Protein AF-A0A351IZ71-F1 (afdb_monomer_lite)

Secondary structure (DSSP, 8-state):
---HHHHHHHHHHHHHHHHHHHHTGGGIIIIIIIHHHHHHHHHHHHHHHHHHHHHHHHHHHHHHH-

Foldseek 3Di:
DCPPVVVVVVVVLVCCLVVQLVVQVVVDDVRGNVVSSCVSVVVCVVVVVVVVVVVVVVVVVVVVVD

Sequence (66 aa):
FAGAGTLVPITGFANSVISPAMDNKAEGLIMGVGSKMFIVAGPVIVYGTLFSVVYGIIYYLFTQVF

pLDDT: mean 89.59, std 9.13, range [52.59, 97.56]

Radius of gyration: 17.04 Å; chains: 1; bounding box: 39×18×44 Å

Structure (mmCIF, N/CA/C/O backbone):
data_AF-A0A351IZ71-F1
#
_entry.id   AF-A0A351IZ71-F1
#
loop_
_atom_site.group_PDB
_atom_site.id
_atom_site.type_symbol
_atom_site.label_atom_id
_atom_site.label_alt_id
_atom_site.label_comp_id
_atom_site.label_asym_id
_atom_site.label_entity_id
_atom_site.label_seq_id
_atom_site.pdbx_PDB_ins_code
_atom_site.Cartn_x
_atom_site.Cartn_y
_atom_site.Cartn_z
_atom_site.occupancy
_atom_site.B_iso_or_equiv
_atom_site.auth_seq_id
_atom_site.auth_comp_id
_atom_site.auth_asym_id
_atom_site.auth_atom_id
_atom_site.pdbx_PDB_model_num
ATOM 1 N N . PHE A 1 1 ? 0.171 11.409 14.783 1.00 52.59 1 PHE A N 1
ATOM 2 C CA . PHE A 1 1 ? 1.250 11.368 13.776 1.00 52.59 1 PHE A CA 1
ATOM 3 C C . PHE A 1 1 ? 1.730 9.941 13.625 1.00 52.59 1 PHE A C 1
ATOM 5 O O . PHE A 1 1 ? 2.138 9.343 14.612 1.00 52.59 1 PHE A O 1
ATOM 12 N N . ALA A 1 2 ? 1.643 9.384 12.423 1.00 62.47 2 ALA A N 1
ATOM 13 C CA . ALA A 1 2 ? 2.205 8.080 12.128 1.00 62.47 2 ALA A CA 1
ATOM 14 C C . ALA A 1 2 ? 3.647 8.305 11.645 1.00 62.47 2 ALA A C 1
ATOM 16 O O . ALA A 1 2 ? 3.860 8.769 10.533 1.00 62.47 2 ALA A O 1
ATOM 17 N N . GLY A 1 3 ? 4.628 8.139 12.536 1.00 74.00 3 GLY A N 1
ATOM 18 C CA . GLY A 1 3 ? 6.034 8.464 12.261 1.00 74.00 3 GLY A CA 1
ATOM 19 C C . GLY A 1 3 ? 6.704 7.505 11.265 1.00 74.00 3 GLY A C 1
ATOM 20 O O . GLY A 1 3 ? 6.075 6.984 10.342 1.00 74.00 3 GLY A O 1
ATOM 21 N N . ALA A 1 4 ? 7.986 7.204 11.498 1.00 72.12 4 ALA A N 1
ATOM 22 C CA . ALA A 1 4 ? 8.780 6.285 10.671 1.00 72.12 4 ALA A CA 1
ATOM 23 C C . ALA A 1 4 ? 8.096 4.922 10.416 1.00 72.12 4 ALA A C 1
ATOM 25 O O . ALA A 1 4 ? 8.272 4.338 9.352 1.00 72.12 4 ALA A O 1
ATOM 26 N N . GLY A 1 5 ? 7.251 4.454 11.342 1.00 71.75 5 GLY A N 1
ATOM 27 C CA . GLY A 1 5 ? 6.520 3.190 11.217 1.00 71.75 5 GLY A CA 1
ATOM 28 C C . GLY A 1 5 ? 5.520 3.108 10.056 1.00 71.75 5 GLY A C 1
ATOM 29 O O . GLY A 1 5 ? 5.253 2.004 9.604 1.00 71.75 5 GLY A O 1
ATOM 30 N N . THR A 1 6 ? 4.996 4.229 9.538 1.00 74.56 6 THR A N 1
ATOM 31 C 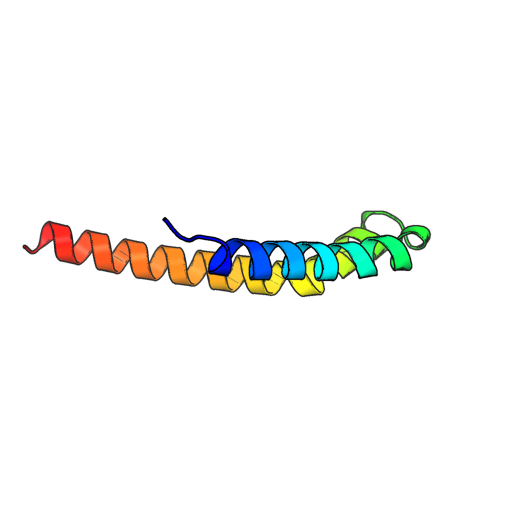CA . THR A 1 6 ? 4.159 4.210 8.311 1.00 74.56 6 THR A CA 1
ATOM 32 C C . THR A 1 6 ? 4.928 4.585 7.056 1.00 74.56 6 THR A C 1
ATOM 34 O O . THR A 1 6 ? 4.630 4.069 5.985 1.00 74.56 6 THR A O 1
ATOM 37 N N . LEU A 1 7 ? 5.975 5.400 7.188 1.00 78.44 7 LEU A N 1
ATOM 38 C CA . LEU A 1 7 ? 6.861 5.733 6.075 1.00 78.44 7 LEU A CA 1
ATOM 39 C C . LEU A 1 7 ? 7.628 4.512 5.553 1.00 78.44 7 LEU A C 1
ATOM 41 O O . LEU A 1 7 ? 7.726 4.343 4.343 1.00 78.44 7 LEU A O 1
ATOM 45 N N . VAL A 1 8 ? 8.135 3.649 6.441 1.00 77.62 8 VAL A N 1
ATOM 46 C CA . VAL A 1 8 ? 8.937 2.470 6.057 1.00 77.62 8 VAL A CA 1
ATOM 47 C C . VAL A 1 8 ? 8.132 1.451 5.223 1.00 77.62 8 VAL A C 1
ATOM 49 O O . VAL A 1 8 ? 8.634 0.997 4.196 1.00 77.62 8 VAL A O 1
ATOM 52 N N . PRO A 1 9 ? 6.874 1.115 5.566 1.00 86.38 9 PRO A N 1
ATOM 53 C CA . PRO A 1 9 ? 6.022 0.313 4.688 1.00 86.38 9 PRO A CA 1
ATOM 54 C C . PRO A 1 9 ? 5.709 0.980 3.344 1.00 86.38 9 PRO A C 1
ATOM 56 O O . PRO A 1 9 ? 5.683 0.294 2.324 1.00 86.38 9 PRO A O 1
ATOM 59 N N . ILE A 1 10 ? 5.492 2.301 3.315 1.00 88.38 10 ILE A N 1
ATOM 60 C CA . ILE A 1 10 ? 5.163 3.026 2.075 1.00 88.38 10 ILE A CA 1
ATOM 61 C C . ILE A 1 10 ? 6.350 3.011 1.105 1.00 88.38 10 ILE A C 1
ATOM 63 O O . ILE A 1 10 ? 6.162 2.780 -0.090 1.00 88.38 10 ILE A O 1
ATOM 67 N N . THR A 1 11 ? 7.576 3.206 1.597 1.00 91.69 11 THR A N 1
ATOM 68 C CA . THR A 1 11 ? 8.780 3.139 0.753 1.00 91.69 11 THR A CA 1
ATOM 69 C C . THR A 1 11 ? 9.048 1.719 0.257 1.00 91.69 11 THR A C 1
ATOM 71 O O . THR A 1 11 ? 9.371 1.533 -0.916 1.00 91.69 11 THR A O 1
ATOM 74 N N . GLY A 1 12 ? 8.845 0.708 1.107 1.00 91.00 12 GLY A N 1
ATOM 75 C CA . GLY A 1 12 ? 8.926 -0.698 0.705 1.00 91.00 12 GLY A CA 1
ATOM 76 C C . GLY A 1 12 ? 7.915 -1.059 -0.389 1.00 91.00 12 GLY A C 1
ATOM 77 O O . GLY A 1 12 ? 8.275 -1.709 -1.370 1.00 91.00 12 GLY A O 1
ATOM 78 N N . PHE A 1 13 ? 6.675 -0.580 -0.263 1.00 92.38 13 PHE A N 1
ATOM 79 C CA . PHE A 1 13 ? 5.633 -0.762 -1.273 1.00 92.38 13 PHE A CA 1
ATOM 80 C C . PHE A 1 13 ? 5.962 -0.052 -2.594 1.00 92.38 13 PHE A C 1
ATOM 82 O O . PHE A 1 13 ? 5.800 -0.633 -3.663 1.00 92.38 13 PHE A O 1
ATOM 89 N N . ALA A 1 14 ? 6.479 1.178 -2.551 1.00 93.38 14 ALA A N 1
ATOM 90 C CA . ALA A 1 14 ? 6.889 1.877 -3.768 1.00 93.38 14 ALA A CA 1
ATOM 91 C C . ALA A 1 14 ? 7.966 1.089 -4.540 1.00 93.38 14 ALA A C 1
ATOM 93 O O . ALA A 1 14 ? 7.853 0.910 -5.754 1.00 93.38 14 ALA A O 1
ATOM 94 N N . ASN A 1 15 ? 8.965 0.546 -3.838 1.00 94.25 15 ASN A N 1
ATOM 95 C CA . ASN A 1 15 ? 10.027 -0.250 -4.458 1.00 94.25 15 ASN A CA 1
ATOM 96 C C . ASN A 1 15 ? 9.502 -1.555 -5.076 1.00 94.25 15 ASN A C 1
ATOM 98 O O . ASN A 1 15 ? 9.922 -1.917 -6.177 1.00 94.25 15 ASN A O 1
ATOM 102 N N . SER A 1 16 ? 8.564 -2.243 -4.415 1.00 92.94 16 SER A N 1
ATOM 103 C CA . SER A 1 16 ? 7.985 -3.485 -4.947 1.00 92.94 16 SER A CA 1
ATOM 104 C C . SER A 1 16 ? 7.097 -3.261 -6.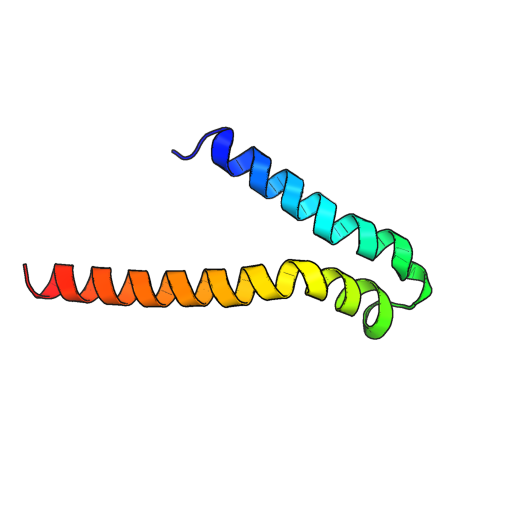175 1.00 92.94 16 SER A C 1
ATOM 106 O O . SER A 1 16 ? 6.977 -4.162 -7.002 1.00 92.94 16 SER A O 1
ATOM 108 N N . VAL A 1 17 ? 6.521 -2.066 -6.338 1.00 95.19 17 VAL A N 1
ATOM 109 C CA . VAL A 1 17 ? 5.779 -1.676 -7.550 1.00 95.19 17 VAL A CA 1
ATOM 110 C C . VAL A 1 17 ? 6.728 -1.265 -8.686 1.00 95.19 17 VAL A C 1
ATOM 112 O O . VAL A 1 17 ? 6.471 -1.589 -9.844 1.00 95.19 17 VAL A O 1
ATOM 115 N N . ILE A 1 18 ? 7.830 -0.571 -8.382 1.00 94.06 18 ILE A N 1
ATOM 116 C CA . ILE A 1 18 ? 8.747 -0.017 -9.396 1.00 94.06 18 ILE A CA 1
ATOM 117 C C . ILE A 1 18 ? 9.706 -1.070 -9.970 1.00 94.06 18 ILE A C 1
ATOM 119 O O . ILE A 1 18 ? 10.005 -1.016 -11.161 1.00 94.06 18 ILE A O 1
ATOM 123 N N . SER A 1 19 ? 10.160 -2.047 -9.178 1.00 94.75 19 SER A N 1
ATOM 124 C CA . SER A 1 19 ? 11.049 -3.117 -9.668 1.00 94.75 19 SER A CA 1
ATOM 125 C C . SER A 1 19 ? 10.495 -3.830 -10.919 1.00 94.75 19 SER A C 1
ATOM 127 O O . SER A 1 19 ? 11.158 -3.788 -11.956 1.00 94.75 19 SER A O 1
ATOM 129 N N . PRO A 1 20 ? 9.263 -4.385 -10.914 1.00 91.69 20 PRO A N 1
ATOM 130 C CA . PRO A 1 20 ? 8.708 -5.028 -12.106 1.00 91.69 20 PRO A CA 1
ATOM 131 C C . PRO A 1 20 ? 8.384 -4.034 -13.237 1.00 91.69 20 PRO A C 1
ATOM 133 O O . PRO A 1 20 ? 8.373 -4.403 -14.409 1.00 91.69 20 PRO A O 1
ATOM 136 N N . ALA A 1 21 ? 8.155 -2.754 -12.920 1.00 92.69 21 ALA A N 1
ATOM 137 C CA . ALA A 1 21 ? 7.976 -1.708 -13.927 1.00 92.69 21 ALA A CA 1
ATOM 138 C C . ALA A 1 21 ? 9.252 -1.478 -14.754 1.00 92.69 21 ALA A C 1
ATOM 140 O O . ALA A 1 21 ? 9.179 -1.207 -15.954 1.00 92.69 21 ALA A O 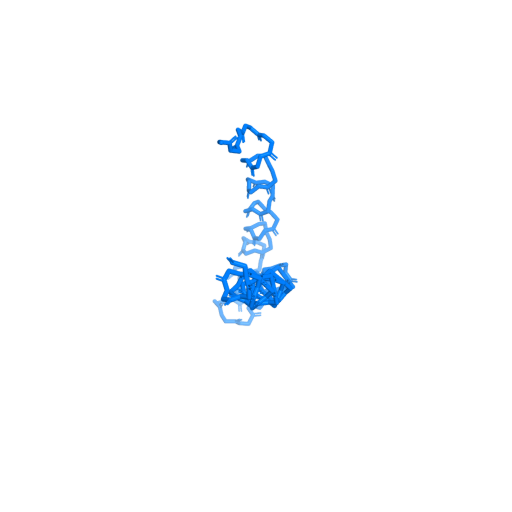1
ATOM 141 N N . MET A 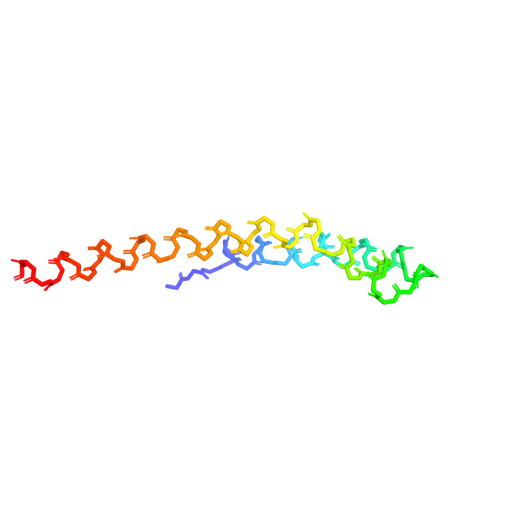1 22 ? 10.421 -1.571 -14.114 1.00 93.19 22 MET A N 1
ATOM 142 C CA . MET A 1 22 ? 11.715 -1.449 -14.783 1.00 93.19 22 MET A CA 1
ATOM 143 C C . MET A 1 22 ? 12.039 -2.695 -15.608 1.00 93.19 22 MET A C 1
ATOM 145 O O . MET A 1 22 ? 12.442 -2.560 -16.765 1.00 93.19 22 MET A O 1
ATOM 149 N N . ASP A 1 23 ? 11.805 -3.879 -15.042 1.00 92.81 23 ASP A N 1
ATOM 150 C CA . ASP A 1 23 ? 12.130 -5.161 -15.678 1.00 92.81 23 ASP A CA 1
ATOM 151 C C . ASP A 1 23 ? 11.278 -5.417 -16.930 1.00 92.81 23 ASP A C 1
ATOM 153 O O . ASP A 1 23 ? 11.787 -5.852 -17.964 1.00 92.81 23 ASP A O 1
ATOM 157 N N . ASN A 1 24 ? 9.987 -5.072 -16.890 1.00 92.38 24 ASN A N 1
ATOM 158 C CA . ASN A 1 24 ? 9.057 -5.282 -18.005 1.00 92.38 24 ASN A CA 1
ATOM 159 C C . ASN A 1 24 ? 8.872 -4.032 -18.886 1.00 92.38 24 ASN A C 1
ATOM 161 O O . ASN A 1 24 ? 7.911 -3.939 -19.653 1.00 92.38 24 ASN A O 1
ATOM 165 N N . LYS A 1 25 ? 9.800 -3.063 -18.838 1.00 91.00 25 LYS A N 1
ATOM 166 C CA . LYS A 1 25 ? 9.728 -1.847 -19.670 1.00 91.00 25 LYS A CA 1
ATOM 167 C C . LYS A 1 25 ? 9.768 -2.150 -21.175 1.00 91.00 25 LYS A C 1
ATOM 169 O O . LYS A 1 25 ? 9.150 -1.433 -21.961 1.00 91.00 25 LYS A O 1
ATOM 174 N N . ALA A 1 26 ? 10.466 -3.215 -21.573 1.00 91.69 26 ALA A N 1
ATOM 175 C CA . ALA A 1 26 ? 10.560 -3.658 -22.966 1.00 91.69 26 ALA A CA 1
ATOM 176 C C . ALA A 1 26 ? 9.224 -4.181 -23.533 1.00 91.69 26 ALA A C 1
ATOM 178 O O . ALA A 1 26 ? 9.004 -4.115 -24.738 1.00 91.69 26 ALA A O 1
ATOM 179 N N . GLU A 1 27 ? 8.311 -4.643 -22.674 1.00 90.19 27 GLU A N 1
ATOM 180 C CA . GLU A 1 27 ? 6.979 -5.145 -23.054 1.00 90.19 27 GLU A CA 1
ATOM 181 C C . GLU A 1 27 ? 5.962 -4.007 -23.301 1.00 90.19 27 GLU A C 1
ATOM 183 O O . GLU A 1 27 ? 4.793 -4.246 -23.614 1.00 90.19 27 GLU A O 1
ATOM 188 N N . GLY A 1 28 ? 6.3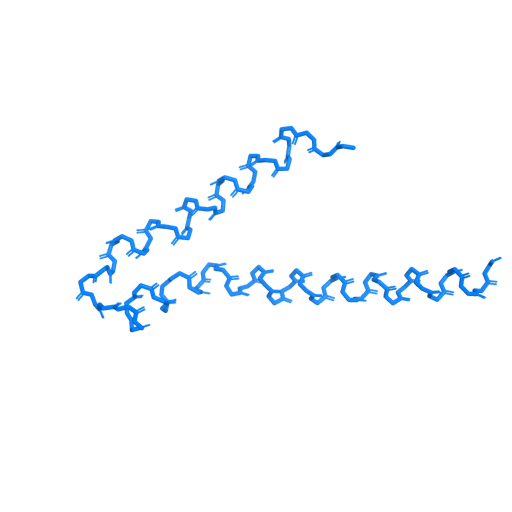98 -2.748 -23.178 1.00 92.12 28 GLY A N 1
ATOM 189 C CA . GLY A 1 28 ? 5.577 -1.561 -23.399 1.00 92.12 28 GLY A CA 1
ATOM 190 C C . GLY A 1 28 ? 4.760 -1.138 -22.176 1.00 92.12 28 GLY A C 1
ATOM 191 O O . GLY A 1 28 ? 4.730 -1.797 -21.139 1.00 92.12 28 GLY A O 1
ATOM 192 N N . LEU A 1 29 ? 4.091 0.014 -22.289 1.00 90.88 29 LEU A N 1
ATOM 193 C CA . LEU A 1 29 ? 3.462 0.678 -21.140 1.00 90.88 29 LEU A CA 1
ATOM 194 C C . LEU A 1 29 ? 2.212 -0.035 -20.612 1.00 90.88 29 LEU A C 1
ATOM 196 O O . LEU A 1 29 ? 1.959 0.001 -19.415 1.00 90.88 29 LEU A O 1
ATOM 200 N N . ILE A 1 30 ? 1.427 -0.664 -21.488 1.00 89.75 30 ILE A N 1
ATOM 201 C CA . ILE A 1 30 ? 0.122 -1.238 -21.125 1.00 89.75 30 ILE A CA 1
ATOM 202 C C . ILE A 1 30 ? 0.272 -2.715 -20.744 1.00 89.75 30 ILE A C 1
ATOM 204 O O . ILE A 1 30 ? -0.072 -3.105 -19.631 1.00 89.75 30 ILE A O 1
ATOM 208 N N . MET A 1 31 ? 0.824 -3.528 -21.650 1.00 89.50 31 MET A N 1
ATOM 209 C CA . MET A 1 31 ? 0.947 -4.978 -21.453 1.00 89.50 31 MET A CA 1
ATOM 210 C C . MET A 1 31 ? 2.102 -5.350 -20.510 1.00 89.50 31 MET A C 1
ATOM 212 O O . MET A 1 31 ? 1.965 -6.292 -19.731 1.00 89.50 31 MET A O 1
ATOM 216 N N . GLY A 1 32 ? 3.192 -4.576 -20.530 1.00 91.62 32 GLY A N 1
ATOM 217 C CA . GLY A 1 32 ? 4.344 -4.731 -19.643 1.00 91.62 32 GLY A CA 1
ATOM 218 C C . GLY A 1 32 ? 4.197 -3.957 -18.341 1.00 91.62 32 GLY A C 1
ATOM 219 O O . GLY A 1 32 ? 3.676 -4.462 -17.350 1.00 91.62 32 GLY A O 1
ATOM 220 N N . VAL A 1 33 ? 4.642 -2.701 -18.356 1.00 93.12 33 VAL A N 1
ATOM 221 C CA . VAL A 1 33 ? 4.777 -1.843 -17.167 1.00 93.12 33 VAL A CA 1
ATOM 222 C C . VAL A 1 33 ? 3.482 -1.776 -16.355 1.00 93.12 33 VAL A C 1
ATOM 224 O O . VAL A 1 33 ? 3.472 -2.111 -15.172 1.00 93.12 33 VAL A O 1
ATOM 227 N N . GLY A 1 34 ? 2.377 -1.392 -16.996 1.00 90.94 34 GLY A N 1
ATOM 228 C CA . GLY A 1 34 ? 1.083 -1.222 -16.344 1.00 90.94 34 GLY A CA 1
ATOM 229 C C . GLY A 1 34 ? 0.559 -2.515 -15.730 1.00 90.94 34 GLY A C 1
ATOM 230 O O . GLY A 1 34 ? 0.213 -2.524 -14.549 1.00 90.94 34 GLY A O 1
ATOM 231 N N . SER A 1 35 ? 0.543 -3.617 -16.491 1.00 92.94 35 SER A N 1
ATOM 232 C CA . SER A 1 35 ? 0.019 -4.892 -15.981 1.00 92.94 35 SER A CA 1
ATOM 233 C C . SER A 1 35 ? 0.830 -5.407 -14.790 1.00 92.94 35 SER A C 1
ATOM 235 O O . SER A 1 35 ? 0.246 -5.834 -13.793 1.00 92.94 35 SER A O 1
ATOM 237 N N . LYS A 1 36 ? 2.163 -5.294 -14.834 1.00 93.81 36 LYS A N 1
ATOM 238 C CA . LYS A 1 36 ? 3.043 -5.817 -13.782 1.00 93.81 36 LYS A CA 1
ATOM 239 C C . LYS A 1 36 ? 3.020 -4.969 -12.515 1.00 93.81 36 LYS A C 1
ATOM 241 O O . LYS A 1 36 ? 2.971 -5.530 -11.422 1.00 93.81 36 LYS A O 1
ATOM 246 N N . MET A 1 37 ? 2.953 -3.643 -12.641 1.00 94.19 37 MET A N 1
ATOM 247 C CA . MET A 1 37 ? 2.739 -2.747 -11.496 1.00 94.19 37 MET A CA 1
ATOM 248 C C . MET A 1 37 ? 1.419 -3.055 -10.776 1.00 94.19 37 MET A C 1
ATOM 250 O O . MET A 1 37 ? 1.352 -3.035 -9.544 1.00 94.19 37 MET A O 1
ATOM 254 N N . PHE A 1 38 ? 0.364 -3.376 -11.532 1.00 94.38 38 PHE A N 1
ATOM 255 C CA . PHE A 1 38 ? -0.966 -3.608 -10.973 1.00 94.38 38 PHE A CA 1
ATOM 256 C C . PHE A 1 38 ? -1.105 -4.936 -10.220 1.00 94.38 38 PHE A C 1
ATOM 258 O O . PHE A 1 38 ? -2.000 -5.061 -9.389 1.00 94.38 38 PHE A O 1
ATOM 265 N N . ILE A 1 39 ? -0.211 -5.906 -10.435 1.00 93.19 39 ILE A N 1
ATOM 266 C CA . ILE A 1 39 ? -0.197 -7.159 -9.658 1.00 93.19 39 ILE A CA 1
ATOM 267 C C . ILE A 1 39 ? 0.026 -6.867 -8.168 1.00 93.19 39 ILE A C 1
ATOM 269 O O . ILE A 1 39 ? -0.605 -7.486 -7.314 1.00 93.19 39 ILE A O 1
ATOM 273 N N . VAL A 1 40 ? 0.893 -5.901 -7.855 1.00 91.69 40 VAL A N 1
ATOM 274 C CA . VAL A 1 40 ? 1.203 -5.510 -6.473 1.00 91.69 40 VAL A CA 1
ATOM 275 C C . VAL A 1 40 ? 0.285 -4.381 -6.001 1.00 91.69 40 VAL A C 1
ATOM 277 O O . VAL A 1 40 ? -0.234 -4.430 -4.885 1.00 91.69 40 VAL A O 1
ATOM 280 N N . ALA A 1 41 ? 0.039 -3.373 -6.845 1.00 94.12 41 ALA A N 1
ATOM 281 C CA . ALA A 1 41 ? -0.777 -2.219 -6.471 1.00 94.12 41 ALA A CA 1
ATOM 282 C C . ALA A 1 41 ? -2.284 -2.522 -6.402 1.00 94.12 41 ALA A C 1
ATOM 284 O O . ALA A 1 41 ? -2.988 -1.962 -5.562 1.00 94.12 41 ALA A O 1
ATOM 285 N N . GLY A 1 42 ? -2.779 -3.429 -7.245 1.00 94.62 42 GLY A N 1
ATOM 286 C CA . GLY A 1 42 ? -4.195 -3.778 -7.347 1.00 94.62 42 GLY A CA 1
ATOM 287 C C . GLY A 1 42 ? -4.800 -4.262 -6.026 1.00 94.62 42 GLY A C 1
ATOM 288 O O . GLY A 1 42 ? -5.768 -3.655 -5.566 1.00 94.62 42 GLY A O 1
ATOM 289 N N . PRO A 1 43 ? -4.228 -5.286 -5.361 1.00 94.00 43 PRO A N 1
ATOM 290 C CA . PRO A 1 43 ? -4.725 -5.761 -4.071 1.00 94.00 43 PRO A CA 1
ATOM 291 C C . PRO A 1 43 ? -4.779 -4.662 -3.003 1.00 94.00 43 PRO A C 1
ATOM 293 O O . PRO A 1 43 ? -5.755 -4.570 -2.262 1.00 94.00 43 PRO A O 1
ATOM 296 N N . VAL A 1 44 ? -3.762 -3.797 -2.946 1.00 93.69 44 VAL A N 1
ATOM 297 C CA . VAL A 1 44 ? -3.694 -2.712 -1.955 1.00 93.69 44 VAL A CA 1
ATOM 298 C C . VAL A 1 44 ? -4.804 -1.689 -2.174 1.00 93.69 44 VAL A C 1
ATOM 300 O O . VAL A 1 44 ? -5.443 -1.278 -1.208 1.00 93.69 44 VAL A O 1
ATOM 303 N N . ILE A 1 45 ? -5.079 -1.320 -3.427 1.00 94.69 45 ILE A N 1
ATOM 304 C CA . ILE A 1 45 ? -6.172 -0.399 -3.757 1.00 94.69 45 ILE A CA 1
ATOM 305 C C . ILE A 1 45 ? -7.524 -1.030 -3.402 1.00 94.69 45 ILE A C 1
ATOM 307 O O . ILE A 1 45 ? -8.324 -0.407 -2.708 1.00 94.69 45 ILE A O 1
ATOM 311 N N . VAL A 1 46 ? -7.768 -2.278 -3.819 1.00 95.81 46 VAL A N 1
ATOM 312 C CA . VAL A 1 46 ? -9.059 -2.953 -3.599 1.00 95.81 46 VAL A CA 1
ATOM 313 C C . VAL A 1 46 ? -9.363 -3.092 -2.110 1.00 95.81 46 VAL A C 1
ATOM 315 O O . VAL A 1 46 ? -10.406 -2.628 -1.648 1.00 95.81 46 VAL A O 1
ATOM 318 N N . TYR A 1 47 ? -8.455 -3.696 -1.343 1.00 94.69 47 TYR A N 1
ATOM 319 C CA . TYR A 1 47 ? -8.701 -3.920 0.078 1.00 94.69 47 TYR A CA 1
ATOM 320 C C . TYR A 1 47 ? -8.615 -2.617 0.877 1.00 94.69 47 TYR A C 1
ATOM 322 O O . TYR A 1 47 ? -9.447 -2.393 1.754 1.00 94.69 47 TYR A O 1
ATOM 330 N N . GLY A 1 48 ? -7.679 -1.723 0.549 1.00 93.62 48 GLY A N 1
ATOM 331 C CA . GLY A 1 48 ? -7.531 -0.436 1.228 1.00 93.62 48 GLY A CA 1
ATOM 332 C C . GLY A 1 48 ? -8.783 0.434 1.117 1.00 93.62 48 GLY A C 1
ATOM 333 O O . GLY A 1 48 ? -9.291 0.916 2.132 1.00 93.62 48 GLY A O 1
ATOM 334 N N . THR A 1 49 ? -9.332 0.588 -0.090 1.00 95.94 49 THR A N 1
ATOM 335 C CA . THR A 1 49 ? -10.569 1.353 -0.293 1.00 95.94 49 THR A CA 1
ATOM 336 C C . THR A 1 49 ? -11.769 0.656 0.342 1.00 95.94 49 THR A C 1
ATOM 338 O O . THR A 1 49 ? -12.564 1.319 1.006 1.00 95.94 49 THR A O 1
ATOM 341 N N . LEU A 1 50 ? -11.888 -0.669 0.215 1.00 97.56 50 LEU A N 1
ATOM 342 C CA . LEU A 1 50 ? -13.005 -1.415 0.798 1.00 97.56 50 LEU A CA 1
ATOM 343 C C . LEU A 1 50 ? -13.049 -1.277 2.328 1.00 97.56 50 LEU A C 1
ATOM 345 O O . LEU A 1 50 ? -14.087 -0.910 2.878 1.00 97.56 50 LEU A O 1
ATOM 349 N N . PHE A 1 51 ? -11.923 -1.485 3.016 1.00 96.44 51 PHE A N 1
ATOM 350 C CA . PHE A 1 51 ? -11.854 -1.300 4.469 1.00 96.44 51 PHE A CA 1
ATOM 351 C C . PHE A 1 51 ? -12.064 0.160 4.882 1.00 96.44 51 PHE A C 1
ATOM 353 O O . PHE A 1 51 ? -12.728 0.409 5.887 1.00 96.44 51 PHE A O 1
ATOM 360 N N . SER A 1 52 ? -11.558 1.124 4.106 1.00 95.06 52 SER A N 1
ATOM 361 C CA . SER A 1 52 ? -11.780 2.549 4.376 1.00 95.06 52 SER A CA 1
ATOM 362 C C . SER A 1 52 ? -13.263 2.927 4.311 1.00 95.06 52 SER A C 1
ATOM 364 O O . SER A 1 52 ? -13.736 3.645 5.191 1.00 95.06 52 SER A O 1
ATOM 366 N N . VAL A 1 53 ? -14.007 2.413 3.326 1.00 96.19 53 VAL A N 1
ATOM 367 C CA . VAL A 1 53 ? -15.454 2.649 3.200 1.00 96.19 53 VAL A CA 1
ATOM 368 C C . VAL A 1 53 ? -16.215 1.991 4.347 1.00 96.19 53 VAL A C 1
ATOM 370 O O . VAL A 1 53 ? -17.031 2.650 4.987 1.00 96.19 53 VAL A O 1
ATOM 373 N N . VAL A 1 54 ? -15.925 0.721 4.652 1.00 97.06 54 VAL A N 1
ATOM 374 C CA . VAL A 1 54 ? -16.576 0.002 5.760 1.00 97.06 54 VAL A CA 1
ATOM 375 C C . VAL A 1 54 ? -16.350 0.731 7.085 1.00 97.06 54 VAL A C 1
ATOM 377 O O . VAL A 1 54 ? -17.305 0.989 7.816 1.00 97.06 54 VAL A O 1
ATOM 380 N N . TYR A 1 55 ? -15.108 1.125 7.373 1.00 96.00 55 TYR A N 1
ATOM 381 C CA . TYR A 1 55 ? -14.786 1.888 8.577 1.00 96.00 55 TYR A CA 1
ATOM 382 C C . TYR A 1 55 ? -15.476 3.260 8.596 1.00 96.00 55 TYR A C 1
ATOM 384 O O . TYR A 1 55 ? -16.008 3.661 9.629 1.00 96.00 55 TYR A O 1
ATOM 392 N N . GLY A 1 56 ? -15.523 3.960 7.459 1.00 95.56 56 GLY A N 1
ATOM 393 C CA . GLY A 1 56 ? -16.210 5.247 7.332 1.00 95.56 56 GLY A CA 1
ATOM 394 C C . GLY A 1 56 ? -17.712 5.157 7.613 1.00 95.56 56 GLY A C 1
ATOM 395 O O . GLY A 1 56 ? -18.254 6.015 8.308 1.00 95.56 56 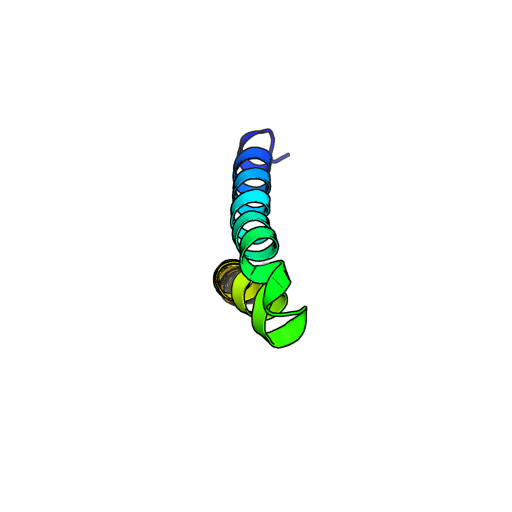GLY A O 1
ATOM 396 N N . ILE A 1 57 ? -18.373 4.095 7.145 1.00 95.75 57 ILE A N 1
ATOM 397 C CA . ILE A 1 57 ? -19.794 3.839 7.426 1.00 95.75 57 ILE A CA 1
ATOM 398 C C . ILE A 1 57 ? -20.010 3.574 8.917 1.00 95.75 57 ILE A C 1
ATOM 400 O O . ILE A 1 57 ? -20.911 4.159 9.514 1.00 95.75 57 ILE A O 1
ATOM 404 N N . ILE A 1 58 ? -19.175 2.726 9.527 1.00 95.62 58 ILE A N 1
ATOM 405 C CA . ILE A 1 58 ? -19.253 2.439 10.965 1.00 95.62 58 ILE A CA 1
ATOM 406 C C . ILE A 1 58 ? -19.101 3.740 11.757 1.00 95.62 58 ILE A C 1
ATOM 408 O O . ILE A 1 58 ? -19.944 4.047 12.595 1.00 95.62 58 ILE A O 1
ATOM 412 N N . TYR A 1 59 ? -18.074 4.534 11.454 1.00 95.31 59 TYR A N 1
ATOM 413 C CA . TYR A 1 59 ? -17.833 5.804 12.132 1.00 95.31 59 TYR A CA 1
ATOM 414 C C . TYR A 1 59 ? -19.024 6.764 12.000 1.00 95.31 59 TYR A C 1
ATOM 416 O O . TYR A 1 59 ? -19.493 7.296 13.004 1.00 95.31 59 TYR A O 1
ATOM 424 N N . TYR A 1 60 ? -19.567 6.925 10.789 1.00 94.88 60 TYR A N 1
ATOM 425 C CA . TYR A 1 60 ? -20.733 7.775 10.549 1.00 94.88 60 TYR A CA 1
ATOM 426 C C . TYR A 1 60 ? -21.956 7.339 11.368 1.00 94.88 60 TYR A C 1
ATOM 428 O O . TYR A 1 60 ? -22.587 8.174 12.012 1.00 94.88 60 TYR A O 1
ATOM 436 N N . LEU A 1 61 ? -22.268 6.039 11.399 1.00 94.00 61 LEU A N 1
ATOM 437 C CA . LEU A 1 61 ? -23.406 5.518 12.163 1.00 94.00 61 LEU A CA 1
ATOM 438 C C . LEU A 1 61 ? -23.231 5.716 13.673 1.00 94.00 61 LEU A C 1
ATOM 440 O O . LEU A 1 61 ? -24.174 6.138 14.338 1.00 94.00 61 LEU A O 1
ATOM 444 N N . PHE A 1 62 ? -22.036 5.471 14.216 1.00 92.44 62 PHE A N 1
ATOM 445 C CA . PHE A 1 62 ? -21.766 5.710 15.638 1.00 92.44 62 PHE A CA 1
ATOM 446 C C . PHE A 1 62 ? -21.891 7.193 16.011 1.00 92.44 62 PHE A C 1
ATOM 448 O O . PHE A 1 62 ? -22.446 7.497 17.061 1.00 92.44 62 PHE A O 1
ATOM 455 N N . THR A 1 63 ? -21.443 8.110 15.149 1.00 90.62 63 THR A N 1
ATOM 456 C CA . THR A 1 63 ? -21.576 9.563 15.365 1.00 90.62 63 THR A CA 1
ATOM 457 C C . THR A 1 63 ? -23.010 10.085 15.211 1.00 90.62 63 THR A C 1
ATOM 459 O O . THR A 1 63 ? -23.316 11.158 15.710 1.00 90.62 63 THR A O 1
ATOM 462 N N . GLN A 1 64 ? -23.897 9.393 14.492 1.00 78.50 64 GLN A N 1
ATOM 463 C CA . GLN A 1 64 ? -25.311 9.791 14.410 1.00 78.50 64 GLN A CA 1
ATOM 464 C C . GLN A 1 64 ? -26.150 9.252 15.580 1.00 78.50 64 GLN A C 1
ATOM 466 O O . GLN A 1 64 ? -27.204 9.810 15.874 1.00 78.50 64 GLN A O 1
ATOM 471 N N . VAL A 1 65 ? -25.719 8.154 16.211 1.00 75.69 65 VAL A N 1
ATOM 472 C CA . VAL A 1 65 ? -26.464 7.477 17.287 1.00 75.69 65 VAL A CA 1
ATOM 473 C C . VAL A 1 65 ? -26.110 8.005 18.685 1.00 75.69 65 VAL A C 1
ATOM 475 O O . VAL A 1 65 ? -26.978 7.987 19.557 1.00 75.69 65 VAL A O 1
ATOM 478 N N . PHE A 1 66 ? -24.874 8.466 18.902 1.00 63.19 66 PHE A N 1
ATOM 479 C CA . PHE A 1 66 ? -24.399 9.079 20.152 1.00 63.19 66 PHE A CA 1
ATOM 480 C C . PHE A 1 66 ? -24.147 10.574 19.974 1.00 63.19 66 PHE A C 1
ATOM 482 O O . PHE A 1 66 ? -24.472 11.327 20.919 1.00 63.19 66 PHE A O 1
#